Protein AF-A0A940SRZ6-F1 (afdb_monomer)

Secondary structure (DSSP, 8-state):
--HHHHHHHHHHHHHHHHHHHHHHHHHHHHHHHHS-SEEEEETTSPP----SS-EEEEEPPPSSTT-EEEEEEETTTEEEEEEEEEEE---------------

pLDDT: mean 73.62, std 12.12, range [48.66, 91.12]

Foldseek 3Di:
DPVVVVVVVVVVVVVVVVVVVVVVVVVLQVCLVPDDQEDEDAPPDQDADPDPFGKHWAWDDDPDPAWTKIFIATVVPHTRDIHTYGHDDPPPPPPPDPPPPPD

Structure (mmCIF, N/CA/C/O backbone):
data_AF-A0A940SRZ6-F1
#
_entry.id   AF-A0A940SRZ6-F1
#
loop_
_atom_site.group_PDB
_atom_site.id
_atom_site.type_symbol
_atom_site.label_atom_id
_atom_site.label_alt_id
_atom_site.label_comp_id
_atom_site.label_asym_id
_atom_site.label_entity_id
_atom_site.label_seq_id
_atom_site.pdbx_PDB_ins_code
_atom_site.Cartn_x
_atom_site.Cartn_y
_atom_site.Cartn_z
_atom_site.occupancy
_atom_site.B_iso_or_equiv
_atom_site.auth_seq_id
_atom_site.auth_comp_id
_atom_site.auth_asym_id
_atom_site.auth_atom_id
_atom_site.pdbx_PDB_model_num
ATOM 1 N N . MET A 1 1 ? 34.868 -1.560 -34.354 1.00 48.66 1 MET A N 1
ATOM 2 C CA . MET A 1 1 ? 33.524 -2.186 -34.247 1.00 48.66 1 MET A CA 1
ATOM 3 C C . MET A 1 1 ? 32.999 -2.329 -32.800 1.00 48.66 1 MET A C 1
ATOM 5 O O . MET A 1 1 ? 32.043 -3.054 -32.577 1.00 48.66 1 MET A O 1
ATOM 9 N N . ILE A 1 2 ? 33.567 -1.629 -31.803 1.00 52.75 2 ILE A N 1
ATOM 10 C CA . ILE A 1 2 ? 33.242 -1.834 -30.370 1.00 52.75 2 ILE A CA 1
ATOM 11 C C . ILE A 1 2 ? 32.175 -0.830 -29.866 1.00 52.75 2 ILE A C 1
ATOM 13 O O . ILE A 1 2 ? 31.410 -1.121 -28.948 1.00 52.75 2 ILE A O 1
ATOM 17 N N . PHE A 1 3 ? 32.055 0.335 -30.515 1.00 48.94 3 PHE A N 1
ATOM 18 C CA . PHE A 1 3 ? 31.114 1.398 -30.128 1.00 48.94 3 PHE A CA 1
ATOM 19 C C . PHE A 1 3 ? 29.638 1.069 -30.429 1.00 48.94 3 PHE A C 1
ATOM 21 O O . PHE A 1 3 ? 28.758 1.398 -29.634 1.00 48.94 3 PHE A O 1
ATOM 28 N N . GLY A 1 4 ? 29.355 0.352 -31.525 1.00 53.94 4 GLY A N 1
ATOM 29 C CA . GLY A 1 4 ? 27.983 -0.014 -31.915 1.00 53.94 4 GLY A CA 1
ATOM 30 C C . GLY A 1 4 ? 27.298 -0.980 -30.938 1.00 53.94 4 GLY A C 1
ATOM 31 O O . GLY A 1 4 ? 26.112 -0.838 -30.647 1.00 53.94 4 GLY A O 1
ATOM 32 N N . PHE A 1 5 ? 28.058 -1.909 -30.347 1.00 53.84 5 PHE A N 1
ATOM 33 C CA . PHE A 1 5 ? 27.535 -2.877 -29.375 1.00 53.84 5 PHE A CA 1
ATOM 34 C C . PHE A 1 5 ? 27.154 -2.240 -28.029 1.00 53.84 5 PHE A C 1
ATOM 36 O O . PHE A 1 5 ? 26.169 -2.657 -27.414 1.00 53.84 5 PHE A O 1
ATOM 43 N N . ARG A 1 6 ? 27.886 -1.209 -27.573 1.00 57.59 6 ARG A N 1
ATOM 44 C CA . ARG A 1 6 ? 27.559 -0.478 -26.330 1.00 57.59 6 ARG A CA 1
ATOM 45 C C . ARG A 1 6 ? 26.265 0.321 -26.475 1.00 57.59 6 ARG A C 1
ATOM 47 O O . ARG A 1 6 ? 25.431 0.272 -25.577 1.00 57.59 6 ARG A O 1
ATOM 54 N N . CYS A 1 7 ? 26.061 0.974 -27.618 1.00 58.62 7 CYS A N 1
ATOM 55 C CA . CYS A 1 7 ? 24.863 1.779 -27.873 1.00 58.62 7 CYS A CA 1
ATOM 56 C C . CYS A 1 7 ? 23.590 0.913 -27.964 1.00 58.62 7 CYS A C 1
ATOM 58 O O . CYS A 1 7 ? 22.545 1.248 -27.406 1.00 58.62 7 CYS A O 1
ATOM 60 N N . PHE A 1 8 ? 23.695 -0.264 -28.589 1.00 61.19 8 PHE A N 1
ATOM 61 C CA . PHE A 1 8 ? 22.579 -1.202 -28.713 1.00 61.19 8 PHE A CA 1
ATOM 62 C C . PHE A 1 8 ? 22.176 -1.855 -27.381 1.00 61.19 8 PHE A C 1
ATOM 64 O O . PHE A 1 8 ? 20.985 -2.016 -27.107 1.00 61.19 8 PHE A O 1
ATOM 71 N N . ARG A 1 9 ? 23.148 -2.184 -26.514 1.00 67.75 9 ARG A N 1
ATOM 72 C CA . ARG A 1 9 ? 22.864 -2.657 -25.147 1.00 67.75 9 ARG A CA 1
ATOM 73 C C . ARG A 1 9 ? 22.205 -1.570 -24.300 1.00 67.75 9 ARG A C 1
ATOM 75 O O . ARG A 1 9 ? 21.225 -1.866 -23.625 1.00 67.75 9 ARG A O 1
ATOM 82 N N . LEU A 1 10 ? 22.669 -0.322 -24.395 1.00 74.88 10 LEU A N 1
ATOM 83 C CA . LEU A 1 10 ? 22.074 0.804 -23.669 1.00 74.88 10 LEU A CA 1
ATOM 84 C C . LEU A 1 10 ? 20.608 1.023 -24.067 1.00 74.88 10 LEU A C 1
ATOM 86 O O . LEU A 1 10 ? 19.750 1.132 -23.200 1.00 74.88 10 LEU A O 1
ATOM 90 N N . ARG A 1 11 ? 20.307 0.990 -25.371 1.00 75.12 11 ARG A N 1
ATOM 91 C CA . ARG A 1 11 ? 18.941 1.150 -25.894 1.00 75.12 11 ARG A CA 1
ATOM 92 C C . ARG A 1 11 ? 17.982 0.043 -25.440 1.00 75.12 11 ARG A C 1
ATOM 94 O O . ARG A 1 11 ? 16.799 0.294 -25.240 1.00 75.12 11 ARG A O 1
ATOM 101 N N . ARG A 1 12 ? 18.468 -1.190 -25.281 1.00 79.00 12 ARG A N 1
ATOM 102 C CA . ARG A 1 12 ? 17.659 -2.298 -24.743 1.00 79.00 12 ARG A CA 1
ATOM 103 C C . ARG A 1 12 ? 17.397 -2.138 -23.246 1.00 79.00 12 ARG A C 1
ATOM 105 O O . ARG A 1 12 ? 16.286 -2.407 -22.803 1.00 79.00 12 ARG A O 1
ATOM 112 N N . ILE A 1 13 ? 18.389 -1.668 -22.489 1.00 86.06 13 ILE A N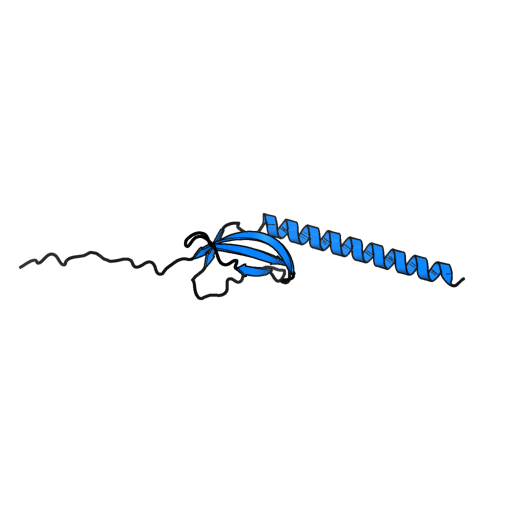 1
ATOM 113 C CA . ILE A 1 13 ? 18.241 -1.393 -21.054 1.00 86.06 13 ILE A CA 1
ATOM 114 C C . ILE A 1 13 ? 17.240 -0.254 -20.833 1.00 86.06 13 ILE A C 1
ATOM 116 O O . ILE A 1 13 ? 16.350 -0.388 -19.997 1.00 86.06 13 ILE A O 1
ATOM 120 N N . THR A 1 14 ? 17.321 0.831 -21.611 1.00 85.50 14 THR A N 1
ATOM 121 C CA . THR A 1 14 ? 16.373 1.950 -21.493 1.00 85.50 14 THR A CA 1
ATOM 122 C C . THR A 1 14 ? 14.954 1.547 -21.882 1.00 85.50 14 THR A C 1
ATOM 124 O O . THR A 1 14 ? 14.013 1.908 -21.181 1.00 85.50 14 THR A O 1
ATOM 127 N N . ALA A 1 15 ? 14.785 0.750 -22.942 1.00 86.56 15 ALA A N 1
ATOM 128 C CA . ALA A 1 15 ? 13.477 0.219 -23.321 1.00 86.56 15 ALA A CA 1
ATOM 129 C C . ALA A 1 15 ? 12.882 -0.691 -22.230 1.00 86.56 15 ALA A C 1
ATOM 131 O O . ALA A 1 15 ? 11.702 -0.570 -21.906 1.00 86.56 15 ALA A O 1
ATOM 132 N N . GLY A 1 16 ? 13.699 -1.560 -21.623 1.00 89.00 16 GLY A N 1
ATOM 133 C CA . GLY A 1 16 ? 13.271 -2.410 -20.509 1.00 89.00 16 GLY A CA 1
ATOM 134 C C . GLY A 1 16 ? 12.881 -1.607 -19.266 1.00 89.00 16 GLY A C 1
ATOM 135 O O . GLY A 1 16 ? 11.838 -1.863 -18.668 1.00 89.00 16 GLY A O 1
ATOM 136 N N . ALA A 1 17 ? 13.671 -0.591 -18.914 1.00 87.50 17 ALA A N 1
ATOM 137 C CA . ALA A 1 17 ? 13.366 0.304 -17.800 1.00 87.50 17 ALA A CA 1
ATOM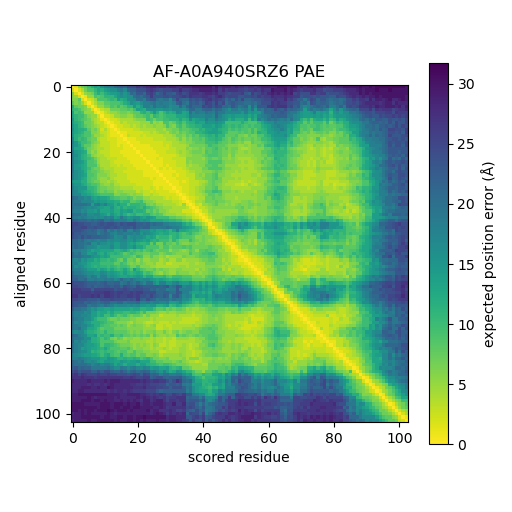 138 C C . ALA A 1 17 ? 12.059 1.081 -18.030 1.00 87.50 17 ALA A C 1
ATOM 140 O O . ALA A 1 17 ? 11.228 1.165 -17.130 1.00 87.50 17 ALA A O 1
ATOM 141 N N . ALA A 1 18 ? 11.839 1.593 -19.245 1.00 89.69 18 ALA A N 1
ATOM 142 C CA . ALA A 1 18 ? 10.602 2.284 -19.597 1.00 89.69 18 ALA A CA 1
ATOM 143 C C . ALA A 1 18 ? 9.378 1.359 -19.498 1.00 89.69 18 ALA A C 1
ATOM 145 O O . ALA A 1 18 ? 8.364 1.748 -18.924 1.00 89.69 18 ALA A O 1
ATOM 146 N N . ALA A 1 19 ? 9.478 0.122 -19.993 1.00 91.12 19 ALA A N 1
ATOM 147 C CA . ALA A 1 19 ? 8.398 -0.860 -19.888 1.00 91.12 19 ALA A CA 1
ATOM 148 C C . ALA A 1 19 ? 8.064 -1.201 -18.425 1.00 91.12 19 ALA A C 1
ATOM 150 O O . ALA A 1 19 ? 6.890 -1.272 -18.060 1.00 91.12 19 ALA A O 1
ATOM 151 N N . LEU A 1 20 ? 9.082 -1.347 -17.571 1.00 88.88 20 LEU A N 1
ATOM 152 C CA . LEU A 1 20 ? 8.899 -1.559 -16.134 1.00 88.88 20 LEU A CA 1
ATOM 153 C C . LEU A 1 20 ? 8.190 -0.379 -15.465 1.00 88.88 20 LEU A C 1
ATOM 155 O O . LEU A 1 20 ? 7.237 -0.591 -14.720 1.00 88.88 20 LEU A O 1
ATOM 159 N N . LEU A 1 21 ? 8.611 0.853 -15.757 1.00 88.75 21 LEU A N 1
ATOM 160 C CA . LEU A 1 21 ? 7.977 2.056 -15.212 1.00 88.75 21 LEU A CA 1
ATOM 161 C C . LEU A 1 21 ? 6.514 2.179 -15.652 1.00 88.75 21 LEU A C 1
ATOM 163 O O . LEU A 1 21 ? 5.656 2.492 -14.830 1.00 88.75 21 LEU A O 1
ATOM 167 N N . LEU A 1 22 ? 6.215 1.881 -16.919 1.00 90.50 22 LEU A N 1
ATOM 168 C CA . LEU A 1 22 ? 4.843 1.866 -17.432 1.00 90.50 22 LEU A CA 1
ATOM 169 C C . LEU A 1 22 ? 3.992 0.797 -16.736 1.00 90.50 22 LEU A C 1
ATOM 171 O O . LEU A 1 22 ? 2.875 1.089 -16.311 1.00 90.50 22 LEU A O 1
ATOM 175 N N . SER A 1 23 ? 4.527 -0.413 -16.557 1.00 89.31 23 SER A N 1
ATOM 176 C CA . SER A 1 23 ? 3.837 -1.488 -15.835 1.00 89.31 23 SER A CA 1
ATOM 177 C C . SER A 1 23 ? 3.573 -1.120 -14.375 1.00 89.31 23 SER A C 1
ATOM 179 O O . SER A 1 23 ? 2.498 -1.407 -13.851 1.00 89.31 23 SER A O 1
ATOM 181 N N . LEU A 1 24 ? 4.541 -0.484 -13.714 1.00 88.31 24 LEU A N 1
ATOM 182 C CA . LEU A 1 24 ? 4.426 -0.045 -12.327 1.00 88.31 24 LEU A CA 1
ATOM 183 C C . LEU A 1 24 ? 3.377 1.063 -12.187 1.00 88.31 24 LEU A C 1
ATOM 185 O O . LEU A 1 24 ? 2.535 0.999 -11.299 1.00 88.31 24 LEU A O 1
ATOM 189 N N . CYS A 1 25 ? 3.383 2.035 -13.101 1.00 86.88 25 CYS A N 1
ATOM 190 C CA . CYS A 1 25 ? 2.385 3.100 -13.154 1.00 86.88 25 CYS A CA 1
ATOM 191 C C . CYS A 1 25 ? 0.971 2.535 -13.362 1.00 86.88 25 CYS A C 1
ATOM 193 O O . CYS A 1 25 ? 0.041 2.903 -12.643 1.00 86.88 25 CYS A O 1
ATOM 195 N N . GLY A 1 26 ? 0.819 1.572 -14.278 1.00 88.38 26 GLY A N 1
ATOM 196 C CA . GLY A 1 26 ? -0.444 0.864 -14.491 1.00 88.38 26 GLY A CA 1
ATOM 197 C C . GLY A 1 26 ? -0.917 0.114 -13.244 1.00 88.38 26 GLY A C 1
ATOM 198 O O . GLY A 1 26 ? -2.088 0.203 -12.884 1.00 88.38 26 GLY A O 1
ATOM 199 N N . ALA A 1 27 ? -0.008 -0.565 -12.537 1.00 87.81 27 ALA A N 1
ATOM 200 C CA . ALA A 1 27 ? -0.330 -1.228 -11.276 1.00 87.81 27 ALA A CA 1
ATOM 201 C C . ALA A 1 27 ? -0.792 -0.222 -10.211 1.00 87.81 27 ALA A C 1
ATOM 203 O O . ALA A 1 27 ? -1.828 -0.433 -9.585 1.00 87.81 27 ALA A O 1
ATOM 204 N N . VAL A 1 28 ? -0.079 0.895 -10.039 1.00 87.38 28 VAL A N 1
ATOM 205 C CA . VAL A 1 28 ? -0.457 1.962 -9.097 1.00 87.38 28 VAL A CA 1
ATOM 206 C C . VAL A 1 28 ? -1.863 2.481 -9.396 1.00 87.38 28 VAL A C 1
ATOM 208 O O . VAL A 1 28 ? -2.693 2.529 -8.493 1.00 87.38 28 VAL A O 1
ATOM 211 N N . GLN A 1 29 ? -2.168 2.79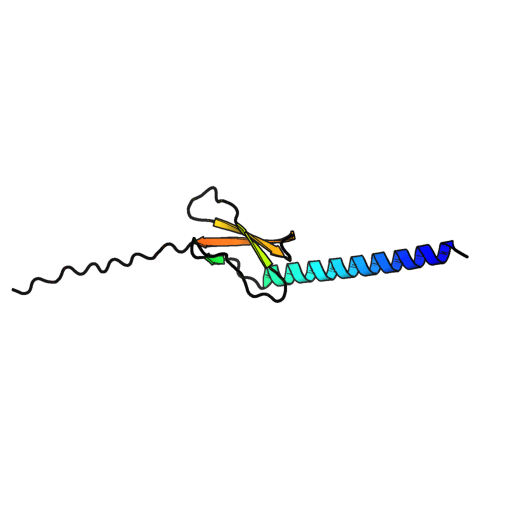3 -10.657 1.00 87.56 29 GLN A N 1
ATOM 212 C CA . GLN A 1 29 ? -3.500 3.255 -11.061 1.00 87.56 29 GLN A CA 1
ATOM 213 C C . GLN A 1 29 ? -4.585 2.196 -10.835 1.00 87.56 29 GLN A C 1
ATOM 215 O O . GLN A 1 29 ? -5.660 2.503 -10.320 1.00 87.56 29 GLN A O 1
ATOM 220 N N . PHE A 1 30 ? -4.295 0.934 -11.154 1.00 88.44 30 PHE A N 1
ATOM 221 C CA . PHE A 1 30 ? -5.217 -0.171 -10.907 1.00 88.44 30 PHE A CA 1
ATOM 222 C C . PHE A 1 30 ? -5.577 -0.283 -9.422 1.00 88.44 30 PHE A C 1
ATOM 224 O O . PHE A 1 30 ? -6.754 -0.391 -9.078 1.00 88.44 30 PHE A O 1
ATOM 231 N N . TYR A 1 31 ? -4.582 -0.213 -8.536 1.00 84.81 31 TYR A N 1
ATOM 232 C CA . TYR A 1 31 ? -4.812 -0.271 -7.095 1.00 84.81 31 TYR A CA 1
ATOM 233 C C . TYR A 1 31 ? -5.476 0.998 -6.555 1.00 84.81 31 TYR A C 1
ATOM 235 O O . TYR A 1 31 ? -6.360 0.897 -5.707 1.00 84.81 31 TYR A O 1
ATOM 243 N N . ALA A 1 32 ? -5.141 2.178 -7.076 1.00 85.00 32 ALA A N 1
ATOM 244 C CA . ALA A 1 32 ? -5.825 3.412 -6.700 1.00 85.00 32 ALA A CA 1
ATOM 245 C C . ALA A 1 32 ? -7.343 3.314 -6.941 1.00 85.00 32 ALA A C 1
ATOM 247 O O . ALA A 1 32 ? -8.122 3.733 -6.085 1.00 85.00 32 ALA A O 1
ATOM 248 N N . HIS A 1 33 ? -7.746 2.689 -8.054 1.00 85.44 33 HIS A N 1
ATOM 249 C CA . HIS A 1 33 ? -9.149 2.541 -8.443 1.00 85.44 33 HIS A CA 1
ATOM 250 C C . HIS A 1 33 ? -9.863 1.338 -7.804 1.00 85.44 33 HIS A C 1
ATOM 252 O O . HIS A 1 33 ? -11.066 1.387 -7.568 1.00 85.44 33 HIS A O 1
ATOM 258 N N . ARG A 1 34 ? -9.151 0.232 -7.548 1.00 85.62 34 ARG A N 1
ATOM 259 C CA . ARG A 1 34 ? -9.749 -0.998 -6.996 1.00 85.62 34 ARG A CA 1
ATOM 260 C C . ARG A 1 34 ? -9.829 -1.026 -5.477 1.00 85.62 34 ARG A C 1
ATOM 262 O O . ARG A 1 34 ? -10.709 -1.710 -4.958 1.00 85.62 34 ARG A O 1
ATOM 269 N N . LEU A 1 35 ? -8.914 -0.366 -4.766 1.00 82.88 35 LEU A N 1
ATOM 270 C CA . LEU A 1 35 ? -9.000 -0.333 -3.308 1.00 82.88 35 LEU A CA 1
ATOM 271 C C . LEU A 1 35 ? -10.098 0.637 -2.851 1.00 82.88 35 LEU A C 1
ATOM 273 O O . LEU A 1 35 ? -10.256 1.692 -3.459 1.00 82.88 35 LEU A O 1
ATOM 277 N N . PRO A 1 36 ? -10.793 0.342 -1.744 1.00 80.88 36 PRO A N 1
ATOM 278 C CA . PRO A 1 36 ? -11.658 1.304 -1.068 1.00 80.88 36 PRO A CA 1
ATOM 279 C C . PRO A 1 36 ? -10.901 2.559 -0.616 1.00 80.88 36 PRO A C 1
ATOM 281 O O . PRO A 1 36 ? -9.684 2.521 -0.418 1.00 80.88 36 PRO A O 1
ATOM 284 N N . ASP A 1 37 ? -11.619 3.664 -0.435 1.00 79.19 37 ASP A N 1
ATOM 285 C CA . ASP A 1 37 ? -11.077 4.908 0.140 1.00 79.19 37 ASP A CA 1
ATOM 286 C C . ASP A 1 37 ? -11.197 4.958 1.670 1.00 79.19 37 ASP A C 1
ATOM 288 O O . ASP A 1 37 ? -10.487 5.717 2.332 1.00 79.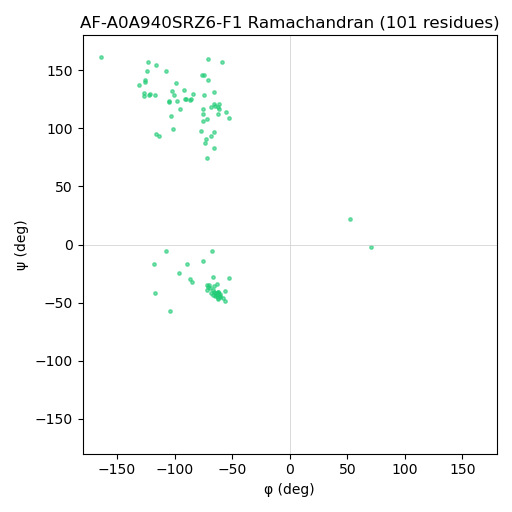19 37 ASP A O 1
ATOM 292 N N . HIS A 1 38 ? -12.048 4.097 2.233 1.00 78.75 38 HIS A N 1
ATOM 293 C CA . HIS A 1 38 ? -12.318 4.003 3.662 1.00 78.75 38 HIS A CA 1
ATOM 294 C C . HIS A 1 38 ? -12.004 2.598 4.170 1.00 78.75 38 HIS A C 1
ATOM 296 O O . HIS A 1 38 ? -12.486 1.608 3.613 1.00 78.75 38 HIS A O 1
ATOM 302 N N . PHE A 1 39 ? -11.224 2.511 5.245 1.00 78.88 39 PHE A N 1
ATOM 303 C CA . PHE A 1 39 ? -10.946 1.253 5.932 1.00 78.88 39 PHE A CA 1
ATOM 304 C C . PHE A 1 39 ? -11.277 1.367 7.415 1.00 78.88 39 PHE A C 1
ATOM 306 O O . PHE A 1 39 ? -11.003 2.382 8.056 1.00 78.88 39 PHE A O 1
ATOM 313 N N . TYR A 1 40 ? -11.822 0.285 7.963 1.00 73.38 40 TYR A N 1
ATOM 314 C CA . TYR A 1 40 ? -12.083 0.145 9.389 1.00 73.38 40 TYR A CA 1
ATOM 315 C C . TYR A 1 40 ? -10.975 -0.693 10.015 1.00 73.38 40 TYR A C 1
ATOM 317 O O . TYR A 1 40 ? -10.640 -1.763 9.502 1.00 73.38 40 TYR A O 1
ATOM 325 N N . THR A 1 41 ? -10.374 -0.194 11.092 1.00 71.62 41 THR A N 1
ATOM 326 C CA . THR A 1 41 ? -9.262 -0.880 11.768 1.00 71.62 41 THR A CA 1
ATOM 327 C C . THR A 1 41 ? -9.536 -0.937 13.259 1.00 71.62 41 THR A C 1
ATOM 329 O O . THR A 1 41 ? -9.912 0.081 13.836 1.00 71.62 41 THR A O 1
ATOM 332 N N . ASP A 1 42 ? -9.279 -2.074 13.896 1.00 66.94 42 ASP A N 1
ATOM 333 C CA . ASP A 1 42 ? -9.136 -2.109 15.350 1.00 66.94 42 ASP A CA 1
ATOM 334 C C . ASP A 1 42 ? -7.830 -1.418 15.751 1.00 66.94 42 ASP A C 1
ATOM 336 O O . ASP A 1 42 ? -6.810 -1.555 15.070 1.00 66.94 42 ASP A O 1
ATOM 340 N N . ALA A 1 43 ? -7.852 -0.674 16.858 1.00 62.78 43 ALA A N 1
ATOM 341 C CA . ALA A 1 43 ? -6.732 0.160 17.304 1.00 62.78 43 ALA A CA 1
ATOM 342 C C . ALA A 1 43 ? -5.389 -0.597 17.403 1.00 62.78 43 ALA A C 1
ATOM 344 O O . ALA A 1 43 ? -4.334 0.005 17.189 1.00 62.78 43 ALA A O 1
ATOM 345 N N . GLU A 1 44 ? -5.439 -1.906 17.667 1.00 60.06 44 GLU A N 1
ATOM 346 C CA . GLU A 1 44 ? -4.281 -2.750 17.983 1.00 60.06 44 GLU A CA 1
ATOM 347 C C . GLU A 1 44 ? -3.859 -3.721 16.869 1.00 60.06 44 GLU A C 1
ATOM 349 O O . GLU A 1 44 ? -2.821 -4.373 17.003 1.00 60.06 44 GLU A O 1
ATOM 354 N N . ARG A 1 45 ? -4.601 -3.834 15.754 1.00 61.19 45 ARG A N 1
ATOM 355 C CA . ARG A 1 45 ? -4.225 -4.754 14.664 1.00 61.19 45 ARG A CA 1
ATOM 356 C C . ARG A 1 45 ? -3.574 -4.028 13.485 1.00 61.19 45 ARG A C 1
ATOM 358 O O . ARG A 1 45 ? -4.139 -3.058 12.980 1.00 61.19 45 ARG A O 1
ATOM 365 N N . PRO A 1 46 ? -2.426 -4.520 12.975 1.00 63.56 46 PRO A N 1
ATOM 366 C CA . PRO A 1 46 ? -1.873 -4.012 11.730 1.00 63.56 46 PRO A CA 1
ATOM 367 C C . PRO A 1 46 ? -2.838 -4.337 10.586 1.00 63.56 46 PRO A C 1
ATOM 369 O O . PRO A 1 46 ? -3.146 -5.501 10.321 1.00 63.56 46 PRO A O 1
ATOM 372 N N . LEU A 1 47 ? -3.332 -3.296 9.915 1.00 68.12 47 LEU A N 1
ATOM 373 C CA . LEU A 1 47 ? -4.194 -3.444 8.750 1.00 68.12 47 LEU A CA 1
ATOM 374 C C . LEU A 1 47 ? -3.361 -4.025 7.597 1.00 68.12 47 LEU A C 1
ATO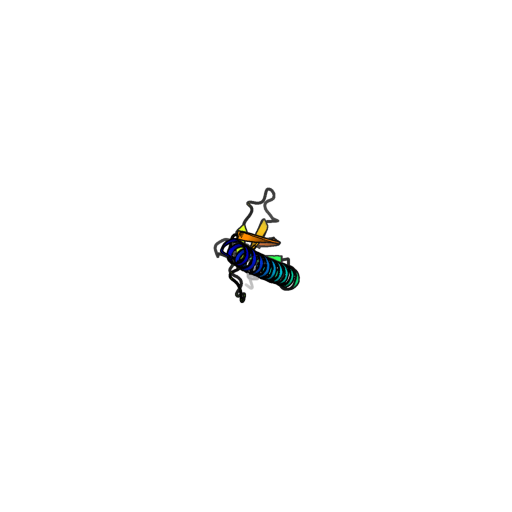M 376 O O . LEU A 1 47 ? -2.388 -3.415 7.158 1.00 68.12 47 LEU A O 1
ATOM 380 N N . SER A 1 48 ? -3.735 -5.212 7.123 1.00 67.38 48 SER A N 1
ATOM 381 C CA . SER A 1 48 ? -3.122 -5.867 5.966 1.00 67.38 48 SER A CA 1
ATOM 382 C C . SER A 1 48 ? -4.217 -6.224 4.974 1.00 67.38 48 SER A C 1
ATOM 384 O O . SER A 1 48 ? -5.218 -6.835 5.348 1.00 67.38 48 SER A O 1
ATOM 386 N N . VAL A 1 49 ? -4.050 -5.820 3.716 1.00 72.62 49 VAL A N 1
ATOM 387 C CA . VAL A 1 49 ? -5.002 -6.137 2.647 1.00 72.62 49 VAL A CA 1
ATOM 388 C C . VAL A 1 49 ? -4.390 -7.216 1.771 1.00 72.62 49 VAL A C 1
ATOM 390 O O . VAL A 1 49 ? -3.314 -7.032 1.200 1.00 72.62 49 VAL A O 1
ATOM 393 N N . ALA A 1 50 ? -5.101 -8.335 1.634 1.00 73.94 50 ALA A N 1
ATOM 394 C CA . ALA A 1 50 ? -4.735 -9.402 0.716 1.00 73.94 50 ALA A CA 1
ATOM 395 C C . ALA A 1 50 ? -4.858 -8.895 -0.730 1.00 73.94 50 ALA A C 1
ATOM 397 O O . ALA A 1 50 ? -5.941 -8.841 -1.309 1.00 73.94 50 ALA A O 1
ATOM 398 N N . THR A 1 51 ? -3.733 -8.475 -1.295 1.00 78.31 51 THR A N 1
ATOM 399 C CA . THR A 1 51 ? -3.601 -7.991 -2.672 1.00 78.31 51 THR A CA 1
ATOM 400 C C . THR A 1 51 ? -2.554 -8.826 -3.399 1.00 78.31 51 THR A C 1
ATOM 402 O O . THR A 1 51 ? -1.706 -9.457 -2.772 1.00 78.31 51 THR A O 1
ATOM 405 N N . ALA A 1 52 ? -2.626 -8.869 -4.732 1.00 80.62 52 ALA A N 1
ATOM 406 C CA . ALA A 1 52 ? -1.681 -9.652 -5.531 1.00 80.62 52 ALA A CA 1
ATOM 407 C C . ALA A 1 52 ? -0.247 -9.096 -5.456 1.00 80.62 52 ALA A C 1
ATOM 409 O O . ALA A 1 52 ? 0.715 -9.846 -5.605 1.00 80.62 52 ALA A O 1
ATOM 410 N N . LEU A 1 53 ? -0.102 -7.788 -5.221 1.00 82.12 53 LEU A N 1
ATOM 411 C CA . LEU A 1 53 ? 1.172 -7.143 -4.917 1.00 82.12 53 LEU A CA 1
ATOM 412 C C . LEU A 1 53 ? 1.221 -6.757 -3.434 1.00 82.12 53 LEU A C 1
ATOM 414 O O . LEU A 1 53 ? 0.181 -6.422 -2.879 1.00 82.12 53 LEU A O 1
ATOM 418 N N . PRO A 1 54 ? 2.403 -6.738 -2.796 1.00 81.38 54 PRO A N 1
ATOM 419 C CA . PRO A 1 54 ? 2.548 -6.285 -1.420 1.00 81.38 54 PRO A CA 1
ATOM 420 C C . PRO A 1 54 ? 2.130 -4.819 -1.293 1.00 81.38 54 PRO A C 1
ATOM 422 O O . PRO A 1 54 ? 2.766 -3.933 -1.868 1.00 81.38 54 PRO A O 1
ATOM 425 N N . VAL A 1 55 ? 1.078 -4.564 -0.524 1.00 82.62 55 VAL A N 1
ATOM 426 C CA . VAL A 1 55 ? 0.615 -3.217 -0.196 1.00 82.62 55 VAL A CA 1
ATOM 427 C C . VAL A 1 55 ? 0.738 -3.016 1.305 1.00 82.62 55 VAL A C 1
ATOM 429 O O . VAL A 1 55 ? 0.260 -3.836 2.088 1.00 82.62 55 VAL A O 1
ATOM 432 N N . THR A 1 56 ? 1.387 -1.929 1.713 1.00 83.81 56 THR A N 1
ATOM 433 C CA . THR A 1 56 ? 1.542 -1.575 3.125 1.00 83.81 56 THR A CA 1
ATOM 434 C C . THR A 1 56 ? 0.845 -0.260 3.439 1.00 83.81 56 THR A C 1
ATOM 436 O O . THR A 1 56 ? 0.654 0.596 2.572 1.00 83.81 56 THR A O 1
ATOM 439 N N . PHE A 1 57 ? 0.464 -0.106 4.705 1.00 81.19 57 PHE A N 1
ATOM 440 C CA . PHE A 1 57 ? -0.156 1.103 5.225 1.00 81.19 57 PHE A CA 1
ATOM 441 C C . PHE A 1 57 ? 0.859 1.872 6.059 1.00 81.19 57 PHE A C 1
ATOM 443 O O . PHE A 1 57 ? 1.403 1.351 7.032 1.00 81.19 57 PHE A O 1
ATOM 450 N N . SER A 1 58 ? 1.087 3.130 5.702 1.00 79.62 58 SER A N 1
ATOM 451 C CA . SER A 1 58 ? 1.827 4.076 6.526 1.00 79.62 58 SER A CA 1
ATOM 452 C C . SER A 1 58 ? 0.822 4.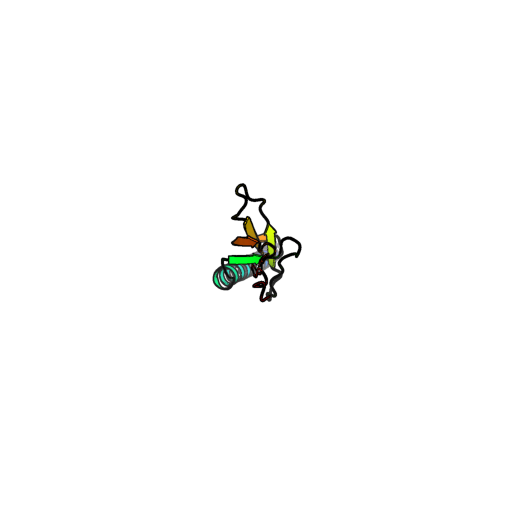978 7.232 1.00 79.62 58 SER A C 1
ATOM 454 O O . SER A 1 58 ? 0.286 5.913 6.636 1.00 79.62 58 SER A O 1
ATOM 456 N N . ARG A 1 59 ? 0.536 4.681 8.503 1.00 71.31 59 ARG A N 1
ATOM 457 C CA . ARG A 1 59 ? -0.370 5.484 9.336 1.00 71.31 59 ARG A CA 1
ATOM 458 C C . ARG A 1 59 ? 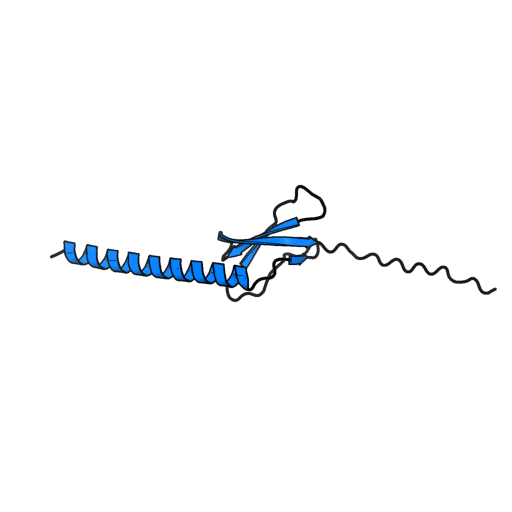0.259 6.861 9.563 1.00 71.31 59 ARG A C 1
ATOM 460 O O . ARG A 1 59 ? 1.355 6.948 10.115 1.00 71.31 59 ARG A O 1
ATOM 467 N N . ARG A 1 60 ? -0.421 7.934 9.155 1.00 66.44 60 ARG A N 1
ATOM 468 C CA . ARG A 1 60 ? -0.078 9.286 9.606 1.00 66.44 60 ARG A CA 1
ATOM 469 C C . ARG A 1 60 ? -0.762 9.519 10.944 1.00 66.44 60 ARG A C 1
ATOM 471 O O . ARG A 1 60 ? -1.954 9.260 11.100 1.00 66.44 60 ARG A O 1
ATOM 478 N N . THR A 1 61 ? 0.006 9.976 11.927 1.00 58.19 61 THR A N 1
ATOM 479 C CA . THR A 1 61 ? -0.545 10.416 13.209 1.00 58.19 61 THR A CA 1
ATOM 480 C C . THR A 1 61 ? -1.465 11.602 12.934 1.00 58.19 61 THR A C 1
ATOM 482 O O . THR A 1 61 ? -0.994 12.603 12.389 1.00 58.19 61 THR A O 1
ATOM 485 N N . PRO A 1 62 ? -2.767 11.502 13.230 1.00 56.59 62 PRO A N 1
ATOM 486 C CA . PRO A 1 62 ? -3.683 12.567 12.888 1.00 56.59 62 PRO A CA 1
ATOM 487 C C . PRO A 1 62 ? -3.503 13.748 13.840 1.00 56.59 62 PRO A C 1
ATOM 489 O O . PRO A 1 62 ? -3.239 13.575 15.028 1.00 56.59 62 PRO A O 1
ATOM 492 N N . THR A 1 63 ? -3.693 14.957 13.317 1.00 52.84 63 THR A N 1
ATOM 493 C CA . THR A 1 63 ? -3.810 16.182 14.124 1.00 52.84 63 THR A CA 1
ATOM 494 C C . THR A 1 63 ? -5.187 16.275 14.804 1.00 52.84 63 THR A C 1
ATOM 496 O O . THR A 1 63 ? -5.360 17.055 15.734 1.00 52.84 63 THR A O 1
ATOM 499 N N . VAL A 1 64 ? -6.165 15.460 14.376 1.00 54.91 64 VAL A N 1
ATOM 500 C CA . VAL A 1 64 ? -7.554 15.464 14.866 1.00 54.91 64 VAL A CA 1
ATOM 501 C C . VAL A 1 64 ? -7.960 14.052 15.327 1.00 54.91 64 VAL A C 1
ATOM 503 O O . VAL A 1 64 ? -7.791 13.099 14.570 1.00 54.91 64 VAL A O 1
ATOM 506 N N . PRO A 1 65 ? -8.535 13.880 16.533 1.00 54.69 65 PRO A N 1
ATOM 507 C CA . PRO A 1 65 ? -8.693 12.573 17.187 1.00 54.69 65 PRO A CA 1
ATOM 508 C C . PRO A 1 65 ? -9.668 11.576 16.530 1.00 54.69 65 PRO A C 1
ATOM 510 O O . PRO A 1 65 ? -9.736 10.440 16.987 1.00 54.69 65 PRO A O 1
ATOM 513 N N . GLN A 1 66 ? -10.411 11.948 15.480 1.00 56.50 66 GLN A N 1
ATOM 514 C CA . GLN A 1 66 ? -11.409 11.063 14.848 1.00 56.50 66 GLN A CA 1
ATOM 515 C C . GLN A 1 66 ? -11.144 10.699 13.382 1.00 56.50 66 GLN A C 1
ATOM 517 O O . GLN A 1 66 ? -11.714 9.726 12.895 1.00 56.50 66 GLN A O 1
ATOM 522 N N . ALA A 1 67 ? -10.280 11.430 12.677 1.00 58.84 67 ALA A N 1
ATOM 523 C CA . ALA A 1 67 ? -9.983 11.175 11.271 1.00 58.84 67 ALA A CA 1
ATOM 524 C C . ALA A 1 67 ? -8.513 10.788 11.144 1.00 58.84 67 ALA A C 1
ATOM 526 O O . ALA A 1 67 ? -7.634 11.647 11.112 1.00 58.84 67 ALA A O 1
ATOM 527 N N . GLN A 1 68 ? -8.240 9.485 11.131 1.00 68.12 68 GLN A N 1
ATOM 528 C CA . GLN A 1 68 ? -6.889 8.985 10.934 1.00 68.12 68 GLN A CA 1
ATOM 529 C C . GLN A 1 68 ? -6.656 8.785 9.438 1.00 68.12 68 GLN A C 1
ATOM 531 O O . GLN A 1 68 ? -7.431 8.114 8.773 1.00 68.12 68 GLN A O 1
ATOM 536 N N . GLU A 1 69 ? -5.608 9.381 8.883 1.00 75.25 69 GLU A N 1
ATOM 537 C CA . GLU A 1 69 ? -5.240 9.172 7.482 1.00 75.25 69 GLU A CA 1
ATOM 538 C C . GLU A 1 69 ? -4.111 8.146 7.401 1.00 75.25 69 GLU A C 1
ATOM 540 O O . GLU A 1 69 ? -3.169 8.159 8.202 1.00 75.25 69 GLU A O 1
ATOM 545 N N . ALA A 1 70 ? -4.181 7.249 6.424 1.00 77.31 70 ALA A N 1
ATOM 546 C CA . ALA A 1 70 ? -3.074 6.369 6.092 1.00 77.31 70 ALA A CA 1
ATOM 547 C C . ALA A 1 70 ? -2.717 6.486 4.622 1.00 77.31 70 ALA A C 1
ATOM 549 O O . ALA A 1 70 ? -3.571 6.568 3.746 1.00 77.31 70 ALA A O 1
ATOM 550 N N . GLU A 1 71 ? -1.421 6.468 4.357 1.00 81.62 71 GLU A N 1
ATOM 551 C CA . GLU A 1 71 ? -0.903 6.402 3.006 1.00 81.62 71 GLU A CA 1
ATOM 552 C C . GLU A 1 71 ? -0.704 4.939 2.622 1.00 81.62 71 GLU A C 1
ATOM 554 O O . GLU A 1 71 ? -0.016 4.177 3.308 1.00 81.62 71 GLU A O 1
ATOM 559 N N . LEU A 1 72 ? -1.316 4.555 1.512 1.00 83.75 72 LEU A N 1
ATOM 560 C CA . LEU A 1 72 ? -1.199 3.237 0.929 1.00 83.75 72 LEU A CA 1
ATOM 561 C C . LEU A 1 72 ? 0.022 3.202 0.008 1.00 83.75 72 LEU A C 1
ATOM 563 O O . LEU A 1 72 ? 0.121 4.010 -0.919 1.00 83.75 72 LEU A O 1
ATOM 567 N N . ARG A 1 73 ? 0.945 2.265 0.240 1.00 86.19 73 ARG A N 1
ATOM 568 C CA . ARG A 1 73 ? 2.195 2.155 -0.523 1.00 86.19 73 ARG A CA 1
ATOM 569 C C . ARG A 1 73 ? 2.350 0.789 -1.177 1.00 86.19 73 ARG A C 1
ATOM 571 O O . ARG A 1 73 ? 2.285 -0.242 -0.510 1.00 86.19 73 ARG A O 1
ATOM 578 N N . LEU A 1 74 ? 2.627 0.784 -2.478 1.00 85.25 74 LEU A N 1
ATOM 579 C CA . LEU A 1 74 ? 3.012 -0.401 -3.236 1.00 85.25 74 LEU A CA 1
ATOM 580 C C . LEU A 1 74 ? 4.457 -0.773 -2.883 1.00 85.25 74 LEU A C 1
ATOM 582 O O . LEU A 1 74 ? 5.353 0.078 -2.917 1.00 85.25 74 LEU A O 1
ATOM 586 N N . PHE A 1 75 ? 4.687 -2.036 -2.530 1.00 84.75 75 PHE A N 1
ATOM 587 C CA . PHE A 1 75 ? 5.977 -2.559 -2.064 1.00 84.75 75 PHE A CA 1
ATOM 588 C C . PHE A 1 75 ? 6.592 -1.753 -0.900 1.00 84.75 75 PHE A C 1
ATOM 590 O O . PHE A 1 75 ? 7.806 -1.753 -0.717 1.00 84.75 75 PHE A O 1
ATOM 597 N N . GLY A 1 76 ? 5.777 -1.006 -0.146 1.00 80.12 76 GLY A N 1
ATOM 598 C CA . GLY A 1 76 ? 6.226 -0.115 0.929 1.00 80.12 76 GLY A CA 1
ATOM 599 C C . GLY A 1 76 ? 6.965 1.155 0.504 1.00 80.12 76 GLY A C 1
ATOM 600 O O . GLY A 1 76 ? 7.281 1.977 1.364 1.00 80.12 76 GLY A O 1
ATOM 601 N N . MET A 1 77 ? 7.192 1.360 -0.794 1.00 84.00 77 MET A N 1
ATOM 602 C CA . MET A 1 77 ? 7.990 2.479 -1.309 1.00 84.00 77 MET A CA 1
ATOM 603 C C . MET A 1 77 ? 7.182 3.438 -2.178 1.00 84.00 77 MET A C 1
ATOM 605 O O . MET A 1 77 ? 7.360 4.64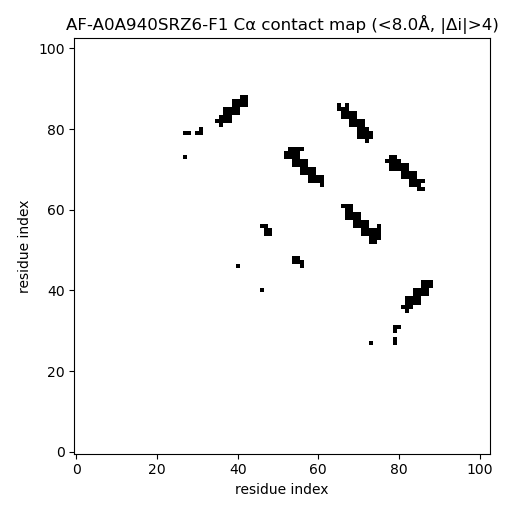8 -2.072 1.00 84.00 77 MET A O 1
ATOM 609 N N . ILE A 1 78 ? 6.311 2.917 -3.044 1.00 84.19 78 ILE A N 1
ATOM 610 C CA . ILE A 1 78 ? 5.642 3.726 -4.065 1.00 84.19 78 ILE A CA 1
ATOM 611 C C . ILE A 1 78 ? 4.282 4.166 -3.528 1.00 84.19 78 ILE A C 1
ATOM 613 O O . ILE A 1 78 ? 3.441 3.301 -3.280 1.00 84.19 78 ILE A O 1
ATOM 617 N N . PRO A 1 79 ? 4.033 5.470 -3.346 1.00 83.19 79 PRO A N 1
ATOM 618 C CA . PRO A 1 79 ? 2.737 5.943 -2.884 1.00 83.19 79 PRO A CA 1
ATOM 619 C C . PRO A 1 79 ? 1.668 5.651 -3.939 1.00 83.19 79 PRO A C 1
ATOM 621 O O . PRO A 1 79 ? 1.859 5.916 -5.125 1.00 83.19 79 PRO A O 1
ATOM 624 N N . VAL A 1 80 ? 0.552 5.071 -3.503 1.00 85.44 80 VAL A N 1
ATOM 625 C CA . VAL A 1 80 ? -0.590 4.747 -4.366 1.00 85.44 80 VAL A CA 1
ATOM 626 C C . VAL A 1 80 ? -1.703 5.755 -4.148 1.00 85.44 80 VAL A C 1
ATOM 628 O O . VAL A 1 80 ? -2.129 6.411 -5.094 1.00 85.44 80 VAL A O 1
ATOM 631 N N . LYS A 1 81 ? -2.171 5.878 -2.902 1.00 85.56 81 LYS A N 1
ATOM 632 C CA . LYS A 1 81 ? -3.204 6.838 -2.510 1.00 85.56 81 LYS A CA 1
ATOM 633 C C . LYS A 1 81 ? -3.262 7.037 -1.000 1.00 85.56 81 LYS A C 1
ATOM 635 O O . LYS A 1 81 ? -2.812 6.181 -0.241 1.00 85.56 81 LYS A O 1
ATOM 640 N N . THR A 1 82 ? -3.872 8.137 -0.579 1.00 82.81 82 THR A N 1
ATOM 641 C CA . THR A 1 82 ? -4.224 8.390 0.823 1.00 82.81 82 THR A CA 1
ATOM 642 C C . THR A 1 82 ? -5.638 7.887 1.077 1.00 82.81 82 THR A C 1
ATOM 644 O O . THR A 1 82 ? -6.535 8.153 0.283 1.00 82.81 82 THR A O 1
ATOM 647 N N . VAL A 1 83 ? -5.831 7.147 2.164 1.00 82.38 83 VAL A N 1
ATOM 648 C CA . VAL A 1 83 ? -7.116 6.569 2.570 1.00 82.38 83 VAL A CA 1
ATOM 649 C C . VAL A 1 83 ? -7.472 7.020 3.979 1.00 82.38 83 VAL A C 1
ATOM 651 O O . VAL A 1 83 ? -6.592 7.233 4.821 1.00 82.38 83 VAL A O 1
ATOM 654 N N . SER A 1 84 ? -8.766 7.141 4.250 1.00 78.81 84 SER A N 1
ATOM 655 C CA . SER A 1 84 ? -9.263 7.440 5.590 1.00 78.81 84 SER A CA 1
ATOM 656 C C . SER A 1 84 ? -9.415 6.143 6.382 1.00 78.81 84 SER A C 1
ATOM 658 O O . SER A 1 84 ? -10.091 5.203 5.960 1.00 78.81 84 SER A O 1
ATOM 660 N N . LEU A 1 85 ? -8.784 6.100 7.547 1.00 75.56 85 LEU 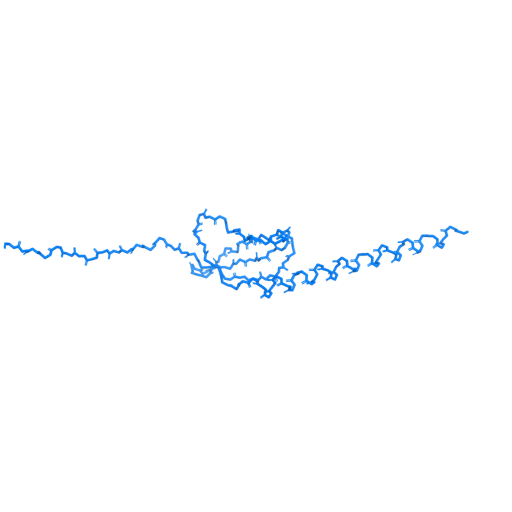A N 1
ATOM 661 C CA . LEU A 1 85 ? -8.932 5.055 8.545 1.00 75.56 85 LEU A CA 1
ATOM 662 C C . LEU A 1 85 ? -9.924 5.512 9.613 1.00 75.56 85 LEU A C 1
ATOM 664 O O . LEU A 1 85 ? -9.719 6.526 10.284 1.00 75.56 85 LEU A O 1
ATOM 668 N N . THR A 1 86 ? -10.973 4.723 9.807 1.00 71.25 86 THR A N 1
ATOM 669 C CA . THR A 1 86 ? -11.875 4.872 10.946 1.00 71.25 86 THR A CA 1
ATOM 670 C C . THR A 1 86 ? -11.543 3.786 11.955 1.00 71.25 86 THR A C 1
ATOM 672 O O . THR A 1 86 ? -11.763 2.598 11.712 1.00 71.25 86 THR A O 1
ATOM 675 N N . THR A 1 87 ? -10.983 4.194 13.091 1.00 69.38 87 THR A N 1
ATOM 676 C CA . THR A 1 87 ? -10.707 3.268 14.185 1.00 69.38 87 THR A CA 1
ATOM 677 C C . THR A 1 87 ? -12.014 2.946 14.888 1.00 69.38 87 THR A C 1
ATOM 679 O O . THR A 1 87 ? -12.652 3.836 15.451 1.00 69.38 87 THR A O 1
ATOM 682 N N . LEU A 1 88 ? -12.425 1.681 14.841 1.00 64.88 88 LEU A N 1
ATOM 683 C CA . LEU A 1 88 ? -13.566 1.228 15.624 1.00 64.88 88 LEU A CA 1
ATOM 684 C C . LEU A 1 88 ? -13.091 1.100 17.073 1.00 64.88 88 LEU A C 1
ATOM 686 O O . LEU A 1 88 ? -12.214 0.300 17.388 1.00 64.88 88 LEU A O 1
ATOM 690 N N . GLY A 1 89 ? -13.610 1.959 17.949 1.00 58.88 89 GLY A N 1
ATOM 691 C CA . GLY A 1 89 ? -13.481 1.752 19.387 1.00 58.88 89 GLY A CA 1
ATOM 692 C C . GLY A 1 89 ? -14.353 0.572 19.824 1.00 58.88 89 GLY A C 1
ATOM 693 O O . GLY A 1 89 ? -15.307 0.235 19.115 1.00 58.88 89 GLY A O 1
ATOM 694 N N . PRO A 1 90 ? -14.078 -0.048 20.986 1.00 57.16 90 PRO A N 1
ATOM 695 C CA . PRO A 1 90 ? -14.977 -1.048 21.543 1.00 57.16 90 PRO A CA 1
ATOM 696 C C . PRO A 1 90 ? -16.366 -0.419 21.689 1.00 57.16 90 PRO A C 1
ATOM 698 O O . PRO A 1 90 ? -16.555 0.536 22.445 1.00 57.16 90 PRO A O 1
ATOM 701 N N . ALA A 1 91 ? -17.333 -0.918 20.920 1.00 54.47 91 ALA A N 1
ATOM 702 C CA . ALA A 1 91 ? -18.717 -0.496 21.033 1.00 54.47 91 ALA A CA 1
ATOM 703 C C . ALA A 1 91 ? -19.246 -0.994 22.382 1.00 54.47 91 ALA A C 1
ATOM 705 O O . ALA A 1 91 ? -19.683 -2.137 22.510 1.00 54.47 91 ALA A O 1
ATOM 706 N N . ASN A 1 92 ? -19.169 -0.150 23.411 1.00 54.31 92 ASN A N 1
ATOM 707 C CA . ASN A 1 92 ? -19.794 -0.431 24.695 1.00 54.31 92 ASN A CA 1
ATOM 708 C C . ASN A 1 92 ? -21.308 -0.278 24.528 1.00 54.31 92 ASN A C 1
ATOM 710 O O . ASN A 1 92 ? -21.866 0.810 24.664 1.00 54.31 92 ASN A O 1
ATOM 714 N N . VAL A 1 93 ? -21.972 -1.381 24.191 1.00 60.16 93 VAL A N 1
ATOM 715 C CA . VAL A 1 93 ? -23.431 -1.467 24.199 1.00 60.16 93 VAL A CA 1
ATOM 716 C C . VAL A 1 93 ? -23.861 -1.620 25.653 1.00 60.16 93 VAL A C 1
ATOM 718 O O . VAL A 1 93 ? -23.809 -2.709 26.222 1.00 60.16 93 VAL A O 1
ATOM 721 N N . TYR A 1 94 ? -24.246 -0.511 26.279 1.00 63.78 94 TYR A N 1
ATOM 722 C CA . TYR A 1 94 ? -24.841 -0.549 27.608 1.00 63.78 94 TYR A CA 1
ATOM 723 C C . TYR A 1 94 ? -26.284 -1.036 27.470 1.00 63.78 94 TYR A C 1
ATOM 725 O O . TYR A 1 94 ? -27.149 -0.313 26.972 1.00 63.78 94 TYR A O 1
ATOM 733 N N . ILE A 1 95 ? -26.549 -2.278 27.876 1.00 66.38 95 ILE A N 1
ATOM 734 C CA . ILE A 1 95 ? -27.916 -2.790 27.981 1.00 66.38 95 ILE A CA 1
ATOM 735 C C . ILE A 1 95 ? -28.534 -2.128 29.215 1.00 66.38 95 ILE A C 1
ATOM 737 O O . ILE A 1 95 ? -28.442 -2.635 30.329 1.00 66.38 95 ILE A O 1
ATOM 741 N N . GLY A 1 96 ? -29.109 -0.942 29.019 1.00 65.56 96 GLY A N 1
ATOM 742 C CA . GLY A 1 96 ? -29.877 -0.226 30.032 1.00 65.56 96 GLY A CA 1
ATOM 743 C C . GLY A 1 96 ? -31.216 -0.917 30.263 1.00 65.56 96 GLY A C 1
ATOM 744 O O . GLY A 1 96 ? -32.240 -0.456 29.774 1.00 65.56 96 GLY A O 1
ATOM 745 N N . GLY A 1 97 ? -31.195 -2.051 30.958 1.00 65.50 97 GLY A N 1
ATOM 746 C CA . GLY A 1 97 ? -32.384 -2.710 31.479 1.00 65.50 97 GLY A CA 1
ATOM 747 C C . GLY A 1 97 ? -32.339 -2.668 32.995 1.00 65.50 97 GLY A C 1
ATOM 748 O O . GLY A 1 97 ? -31.729 -3.536 33.612 1.00 65.50 97 GLY A O 1
ATOM 749 N N . GLU A 1 98 ? -32.961 -1.658 33.602 1.00 69.94 98 GLU A N 1
ATOM 750 C CA . GLU A 1 98 ? -33.335 -1.750 35.011 1.00 69.94 98 GLU A CA 1
ATOM 751 C C . GLU A 1 98 ? -34.314 -2.933 35.122 1.00 69.94 98 GLU A C 1
ATOM 753 O O . GLU A 1 98 ? -35.316 -2.949 34.396 1.00 69.94 98 GLU A O 1
ATOM 758 N N . PRO A 1 99 ? -34.027 -3.979 35.921 1.00 70.75 99 PRO A N 1
ATOM 759 C CA . PRO A 1 99 ? -34.984 -5.056 36.097 1.00 70.75 99 PRO A CA 1
ATOM 760 C C . PRO A 1 99 ? -36.229 -4.438 36.732 1.00 70.75 99 PRO A C 1
ATOM 762 O O . PRO A 1 99 ? -36.172 -3.968 37.867 1.00 70.75 99 PRO A O 1
ATOM 765 N N . PHE A 1 100 ? -37.339 -4.399 35.986 1.00 66.00 100 PHE A N 1
ATOM 766 C CA . PHE A 1 100 ? -38.630 -3.991 36.527 1.00 66.00 100 PHE A CA 1
ATOM 767 C C . PHE A 1 100 ? -38.890 -4.845 37.764 1.00 66.00 100 PHE A C 1
ATOM 769 O O . PHE A 1 100 ? -39.095 -6.055 37.662 1.00 66.00 100 PHE A O 1
ATOM 776 N N . GLY A 1 101 ? -38.805 -4.211 38.932 1.00 60.56 101 GLY A N 1
ATOM 777 C CA . GLY A 1 101 ? -39.071 -4.821 40.221 1.00 60.56 101 GLY A CA 1
ATOM 778 C C . GLY A 1 101 ? -40.539 -5.200 40.306 1.00 60.56 101 GLY A C 1
ATOM 779 O O . GLY A 1 101 ? -41.346 -4.452 40.852 1.00 60.56 101 GLY A O 1
ATOM 780 N N . ILE A 1 102 ? -40.889 -6.355 39.748 1.00 59.12 102 ILE A N 1
ATOM 781 C CA . ILE A 1 102 ? -42.138 -7.026 40.075 1.00 59.12 102 ILE A CA 1
ATOM 782 C C . ILE A 1 102 ? -41.949 -7.569 41.493 1.00 59.12 102 ILE A C 1
ATOM 784 O O . ILE A 1 102 ? -41.121 -8.453 41.718 1.00 59.12 102 ILE A O 1
ATOM 788 N N . ARG A 1 103 ? -42.638 -6.940 42.448 1.00 57.41 103 ARG A N 1
ATOM 789 C CA . ARG A 1 103 ? -42.827 -7.467 43.801 1.00 57.41 103 ARG A CA 1
ATOM 790 C C . ARG A 1 103 ? -43.847 -8.593 43.784 1.00 57.41 103 ARG A C 1
ATOM 792 O O . ARG A 1 103 ? -44.820 -8.467 43.007 1.00 57.41 103 ARG A O 1
#

Sequence (103 aa):
MIFGFRCFRLRRITAGAAALLLSLCGAVQFYAHRLPDHFYTDAERPLSVATALPVTFSRRTPTVPQAQEAELRLFGMIPVKTVSLTTLGPANVYIGGEPFGIR

Nearest PDB structures (foldseek):
  2oc3-assembly1_A  TM=4.152E-01  e=9.803E-01  Homo sapiens
  4dm5-assembly4_D  TM=4.761E-01  e=6.357E+00  Pseudomonas aeruginosa PAO1
  5oom-assembly1_P  TM=3.216E-01  e=3.128E+00  Homo sapiens
  5jut-assembly1_TA  TM=5.015E-01  e=9.983E+00  Saccharomyces cerevisiae

Radius of gyration: 24.65 Å; Cα contacts (8 Å, |Δi|>4): 109; chains: 1; bounding box: 76×26×78 Å

Solvent-accessible surface area (backbone atoms only — not comparable to full-atom values): 6366 Å² total; per-residue (Å²): 132,69,68,64,59,55,56,54,52,51,53,52,51,52,51,50,52,51,52,50,52,52,53,49,50,50,50,39,52,50,49,50,71,68,50,76,60,66,47,79,37,52,88,86,56,87,77,73,66,98,56,101,57,62,51,37,69,48,74,46,85,50,97,47,101,75,59,33,42,27,38,35,15,46,74,69,73,44,80,48,47,76,30,43,35,42,67,55,68,86,80,81,77,76,81,86,67,79,76,81,80,80,129

Mean predicted aligned error: 12.68 Å